Protein AF-A0A920LKF3-F1 (afdb_monomer_lite)

Secondary structure (DSSP, 8-state):
-EEEEEGGGS-SSSPSPPTTSPP---SHHHHHHHHHHHHHHHSSS--EEEEE-----

Structure (mmCIF, N/CA/C/O backbone):
data_AF-A0A920LKF3-F1
#
_entry.id   AF-A0A920LKF3-F1
#
loop_
_atom_site.group_PDB
_atom_site.id
_atom_site.type_symbol
_atom_site.label_atom_id
_atom_site.label_alt_id
_atom_site.label_comp_id
_atom_site.label_asym_id
_atom_site.label_entity_id
_atom_site.label_seq_id
_atom_site.pdbx_PDB_ins_code
_atom_site.Cartn_x
_atom_site.Cartn_y
_atom_site.Cartn_z
_atom_site.occupancy
_atom_site.B_iso_or_equiv
_atom_site.auth_seq_id
_atom_site.auth_comp_id
_atom_site.auth_asym_id
_atom_site.auth_atom_id
_atom_site.pdbx_PDB_model_num
ATOM 1 N N . MET A 1 1 ? -11.990 4.921 12.165 1.00 87.94 1 MET A N 1
ATOM 2 C CA . MET A 1 1 ? -10.511 4.959 12.162 1.00 87.94 1 MET A CA 1
ATOM 3 C C . MET A 1 1 ? -10.040 5.302 10.762 1.00 87.94 1 MET A C 1
ATOM 5 O O . MET A 1 1 ? -10.469 4.642 9.82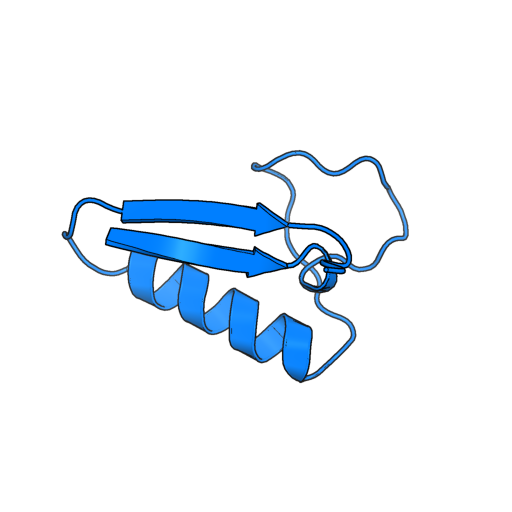8 1.00 87.94 1 MET A O 1
ATOM 9 N N . ILE A 1 2 ? -9.201 6.325 10.605 1.00 92.75 2 ILE A N 1
ATOM 10 C CA . ILE A 1 2 ? -8.633 6.685 9.299 1.00 92.75 2 ILE A CA 1
ATOM 11 C C . ILE A 1 2 ? -7.210 6.135 9.241 1.00 92.75 2 ILE A C 1
ATOM 13 O O . ILE A 1 2 ? -6.415 6.398 10.143 1.00 92.75 2 ILE A O 1
ATOM 17 N N . HIS A 1 3 ? -6.902 5.353 8.211 1.00 94.56 3 HIS A N 1
ATOM 18 C CA . HIS A 1 3 ? -5.578 4.788 7.985 1.00 94.56 3 HIS A CA 1
ATOM 19 C C . HIS A 1 3 ? -4.952 5.384 6.731 1.00 94.56 3 HIS A C 1
ATOM 21 O O . HIS A 1 3 ? -5.555 5.353 5.660 1.00 94.56 3 HIS A O 1
ATOM 27 N N . ILE A 1 4 ? -3.735 5.907 6.873 1.00 94.38 4 ILE A N 1
ATOM 28 C CA . ILE A 1 4 ? -2.968 6.458 5.758 1.00 94.38 4 ILE A CA 1
ATOM 29 C C . ILE A 1 4 ? -2.054 5.373 5.190 1.00 94.38 4 ILE A C 1
ATOM 31 O O . ILE A 1 4 ? -1.124 4.886 5.852 1.00 94.38 4 ILE A O 1
ATOM 35 N N . SER A 1 5 ? -2.334 5.016 3.947 1.00 94.75 5 SER A N 1
ATOM 36 C CA . SER A 1 5 ? -1.603 4.043 3.151 1.00 94.75 5 SER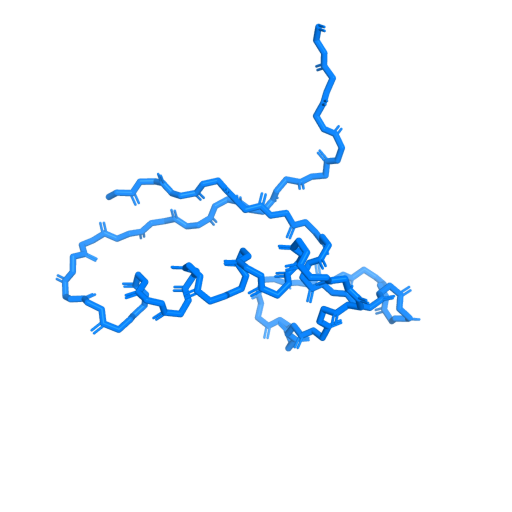 A CA 1
ATOM 37 C C . SER A 1 5 ? -0.936 4.715 1.946 1.00 94.75 5 SER A C 1
ATOM 39 O O . SER A 1 5 ? -0.859 5.939 1.859 1.00 94.75 5 SER A O 1
ATOM 41 N N . THR A 1 6 ? -0.406 3.910 1.038 1.00 94.44 6 THR A N 1
ATOM 42 C CA . THR A 1 6 ? 0.449 4.327 -0.075 1.00 94.44 6 THR A CA 1
ATOM 43 C C . THR A 1 6 ? 0.019 3.638 -1.361 1.00 94.44 6 THR A C 1
ATOM 45 O O . THR A 1 6 ? -0.492 2.522 -1.338 1.00 94.44 6 THR A O 1
ATOM 48 N N . ASP A 1 7 ? 0.279 4.290 -2.484 1.00 94.00 7 ASP A N 1
ATOM 49 C CA . ASP A 1 7 ? 0.267 3.706 -3.823 1.00 94.00 7 ASP A CA 1
ATOM 50 C C . ASP A 1 7 ? 1.306 2.584 -4.019 1.00 94.00 7 ASP A C 1
ATOM 52 O O . ASP A 1 7 ? 1.116 1.723 -4.871 1.00 94.00 7 ASP A O 1
ATOM 56 N N . PHE A 1 8 ? 2.349 2.497 -3.184 1.00 94.31 8 PHE A N 1
ATOM 57 C CA . PHE A 1 8 ? 3.383 1.447 -3.268 1.00 94.31 8 PHE A CA 1
ATOM 58 C C . PHE A 1 8 ? 2.876 0.032 -2.926 1.00 94.31 8 PHE A C 1
ATOM 60 O O . PHE A 1 8 ? 3.658 -0.923 -2.890 1.00 94.31 8 PHE A O 1
ATOM 67 N N . ILE A 1 9 ? 1.580 -0.120 -2.636 1.00 95.19 9 ILE A N 1
ATOM 68 C CA . ILE A 1 9 ? 0.921 -1.428 -2.569 1.00 95.19 9 ILE A CA 1
ATOM 69 C C . ILE A 1 9 ? 0.659 -2.024 -3.962 1.00 95.19 9 ILE A C 1
ATOM 71 O O . ILE A 1 9 ? 0.339 -3.206 -4.049 1.00 95.19 9 ILE A O 1
ATOM 75 N N . PHE A 1 10 ? 0.771 -1.225 -5.025 1.00 95.75 10 PHE A N 1
ATOM 76 C CA . PHE A 1 10 ? 0.638 -1.645 -6.418 1.00 95.75 10 PHE A CA 1
ATOM 77 C C . PHE A 1 10 ? 2.014 -1.847 -7.073 1.00 95.75 10 PHE A C 1
ATOM 79 O O . PHE A 1 10 ? 3.026 -1.339 -6.585 1.00 95.75 10 PHE A O 1
ATOM 86 N N . ASP A 1 11 ? 2.046 -2.591 -8.180 1.00 93.94 11 ASP A N 1
ATOM 87 C CA . ASP A 1 11 ? 3.269 -2.884 -8.943 1.00 93.94 11 ASP A CA 1
ATOM 88 C C . ASP A 1 11 ? 3.648 -1.789 -9.949 1.00 93.94 11 ASP A C 1
ATOM 90 O O . ASP A 1 11 ? 4.804 -1.698 -10.356 1.00 93.94 11 ASP A O 1
ATOM 94 N N . GLY A 1 12 ? 2.704 -0.921 -10.314 1.00 92.06 12 GLY A N 1
ATOM 95 C CA . GLY A 1 12 ? 2.924 0.160 -11.272 1.00 92.06 12 GLY A CA 1
ATOM 96 C C . GLY A 1 12 ? 2.849 -0.260 -12.745 1.00 92.06 12 GLY A C 1
ATOM 97 O O . GLY A 1 12 ? 3.079 0.585 -13.605 1.00 92.06 12 GLY A O 1
ATOM 98 N N . GLU A 1 13 ? 2.527 -1.519 -13.060 1.00 92.56 13 GLU A N 1
ATOM 99 C CA . GLU A 1 13 ? 2.511 -2.031 -14.438 1.00 92.56 13 GLU A CA 1
ATOM 100 C C . GLU A 1 13 ? 1.274 -1.606 -15.247 1.00 92.56 13 GLU A C 1
ATOM 102 O O . GLU A 1 13 ? 1.390 -1.327 -16.438 1.00 92.56 13 GLU A O 1
ATOM 107 N N . ASN A 1 14 ? 0.096 -1.540 -14.614 1.00 89.69 14 ASN A N 1
ATOM 108 C CA . ASN A 1 14 ? -1.200 -1.350 -15.289 1.00 89.69 14 ASN A CA 1
ATOM 109 C C . ASN A 1 14 ? -1.972 -0.128 -14.774 1.00 89.69 14 ASN A C 1
ATOM 111 O O . ASN A 1 14 ? -3.201 -0.118 -14.774 1.00 89.69 14 ASN A O 1
ATOM 115 N N . GLY A 1 15 ? -1.260 0.899 -14.307 1.00 85.62 15 GLY A N 1
ATOM 116 C CA . GLY A 1 15 ? -1.903 2.135 -13.870 1.00 85.62 15 GLY A CA 1
ATOM 117 C C . GLY A 1 15 ? -2.734 2.797 -14.989 1.00 85.62 15 GLY A C 1
ATOM 118 O O . GLY A 1 15 ? -2.453 2.590 -16.173 1.00 85.62 15 GLY A O 1
ATOM 119 N N . PRO A 1 16 ? -3.719 3.648 -14.650 1.00 91.19 16 PRO A N 1
ATOM 120 C CA . PRO A 1 16 ? -4.065 4.115 -13.304 1.00 91.19 16 PRO A CA 1
ATOM 121 C C . PRO A 1 16 ? -4.862 3.083 -12.489 1.00 91.19 16 PRO A C 1
ATOM 123 O O . PRO A 1 16 ? -5.753 2.432 -13.022 1.00 91.19 16 PRO A O 1
ATOM 126 N N . TYR A 1 17 ? -4.561 2.978 -11.190 1.00 92.50 17 TYR A N 1
ATOM 127 C CA . TYR A 1 17 ? -5.243 2.064 -10.266 1.00 92.50 17 TYR A CA 1
ATOM 128 C C . TYR A 1 17 ? -6.451 2.730 -9.599 1.00 92.50 17 TYR A C 1
ATOM 130 O O . TYR A 1 17 ? -6.368 3.867 -9.131 1.00 92.50 17 TYR A O 1
ATOM 138 N N . SER A 1 18 ? -7.543 1.985 -9.519 1.00 94.00 18 SER A N 1
ATOM 139 C CA . SER A 1 18 ? -8.729 2.225 -8.703 1.00 94.00 18 SER A CA 1
ATOM 140 C C . SER A 1 18 ? -8.581 1.636 -7.295 1.00 94.00 18 SER A C 1
ATOM 142 O O . SER A 1 18 ? -7.677 0.851 -6.997 1.00 94.00 18 SER A O 1
ATOM 144 N N . GLU A 1 19 ? -9.486 2.006 -6.393 1.00 92.19 19 GLU A N 1
ATOM 145 C CA . GLU A 1 19 ? -9.513 1.500 -5.022 1.00 92.19 19 GLU A CA 1
ATOM 146 C C . GLU A 1 19 ? -9.803 -0.006 -4.942 1.00 92.19 19 GLU A C 1
ATOM 148 O O . GLU A 1 19 ? -9.312 -0.667 -4.017 1.00 92.19 19 GLU A O 1
ATOM 153 N N . ASP A 1 20 ? -10.543 -0.528 -5.922 1.00 92.88 20 ASP A N 1
ATOM 154 C CA . ASP A 1 20 ? -10.942 -1.932 -6.040 1.00 92.88 20 ASP A CA 1
ATOM 155 C C . ASP A 1 20 ? -9.880 -2.806 -6.727 1.00 92.88 20 ASP A C 1
ATOM 157 O O . ASP A 1 20 ? -9.988 -4.038 -6.716 1.00 92.88 20 ASP A O 1
ATOM 161 N N . ASP A 1 21 ? -8.837 -2.199 -7.307 1.00 94.44 21 ASP A N 1
ATOM 162 C CA . ASP A 1 21 ? -7.780 -2.951 -7.974 1.00 94.44 21 ASP A CA 1
ATOM 163 C C . ASP A 1 21 ? -6.963 -3.794 -6.998 1.00 94.44 21 ASP A C 1
ATOM 165 O O . ASP A 1 21 ? -6.700 -3.434 -5.844 1.00 94.44 21 ASP A O 1
ATOM 169 N N . LYS A 1 22 ? -6.529 -4.960 -7.488 1.00 94.38 22 LYS A N 1
ATOM 170 C CA . LYS A 1 22 ? -5.785 -5.918 -6.677 1.00 94.38 22 LYS A CA 1
ATOM 171 C C . LYS A 1 22 ? -4.369 -5.388 -6.397 1.00 94.38 22 LYS A C 1
ATOM 173 O O . LYS A 1 22 ? -3.609 -5.171 -7.339 1.00 94.38 22 LYS A O 1
ATOM 178 N N . PRO A 1 23 ? -3.964 -5.261 -5.123 1.00 94.81 23 PRO A N 1
ATOM 179 C CA . PRO A 1 23 ? -2.619 -4.826 -4.774 1.00 94.81 23 PRO A CA 1
ATOM 180 C C . PRO A 1 23 ? -1.580 -5.922 -5.057 1.00 94.81 23 PRO A C 1
ATOM 182 O O . PRO A 1 23 ? -1.827 -7.111 -4.828 1.00 94.81 23 PRO A O 1
ATOM 185 N N . ASN A 1 24 ? -0.402 -5.500 -5.514 1.00 96.00 24 ASN A N 1
ATOM 186 C CA . ASN A 1 24 ? 0.762 -6.335 -5.810 1.00 96.00 24 ASN A CA 1
ATOM 187 C C . ASN A 1 24 ? 2.062 -5.611 -5.382 1.00 96.00 24 ASN A C 1
ATOM 189 O O . ASN A 1 24 ? 2.743 -5.007 -6.209 1.00 96.00 24 ASN A O 1
ATOM 193 N N . PRO A 1 25 ? 2.399 -5.596 -4.079 1.00 95.25 25 PRO A N 1
ATOM 194 C CA . PRO A 1 25 ? 3.504 -4.790 -3.569 1.00 95.25 25 PRO A CA 1
ATOM 195 C C . PRO A 1 25 ? 4.872 -5.359 -3.969 1.00 95.25 25 PRO A C 1
ATOM 197 O O . PRO A 1 25 ? 5.198 -6.499 -3.640 1.00 95.25 25 PRO A O 1
ATOM 200 N N . LEU A 1 26 ? 5.722 -4.522 -4.572 1.00 95.06 26 LEU A N 1
ATOM 201 C CA . LEU A 1 26 ? 7.096 -4.888 -4.962 1.00 95.06 26 LEU A CA 1
ATOM 202 C C . LEU A 1 26 ? 8.139 -4.680 -3.850 1.00 95.06 26 LEU A C 1
ATOM 204 O O . LEU A 1 26 ? 9.269 -5.155 -3.947 1.00 95.06 26 LEU A O 1
ATOM 208 N N . SER A 1 27 ? 7.784 -3.954 -2.786 1.00 94.88 27 SER A N 1
ATOM 209 C CA . SER A 1 27 ? 8.686 -3.620 -1.679 1.00 94.88 27 SER A CA 1
ATOM 210 C C . SER A 1 27 ? 8.162 -4.129 -0.337 1.00 94.88 27 SER A C 1
ATOM 212 O O . SER A 1 27 ? 6.955 -4.259 -0.121 1.00 94.88 27 SER A O 1
ATOM 214 N N . TYR A 1 28 ? 9.071 -4.352 0.620 1.00 95.81 28 TYR A N 1
ATOM 215 C CA . TYR A 1 28 ? 8.684 -4.709 1.990 1.00 95.81 28 TYR A CA 1
ATOM 216 C C . TYR A 1 28 ? 7.834 -3.613 2.654 1.00 95.81 28 TYR A C 1
ATOM 218 O O . TYR A 1 28 ? 6.915 -3.906 3.417 1.00 95.81 28 TYR A O 1
ATOM 226 N N . TYR A 1 29 ? 8.097 -2.347 2.316 1.00 94.19 29 TYR A N 1
ATOM 227 C CA . TYR A 1 29 ? 7.290 -1.213 2.755 1.00 94.19 29 TYR A CA 1
ATOM 228 C C . TYR A 1 29 ? 5.839 -1.324 2.262 1.00 94.19 29 TYR A C 1
ATOM 230 O O . TYR A 1 29 ? 4.922 -1.318 3.087 1.00 94.19 29 TYR A O 1
ATOM 238 N N . GLY A 1 30 ? 5.631 -1.522 0.954 1.00 95.31 30 GLY A N 1
ATOM 239 C CA . GLY A 1 30 ? 4.301 -1.726 0.369 1.00 95.31 30 GLY A CA 1
ATOM 240 C C . GLY A 1 30 ? 3.581 -2.931 0.977 1.00 95.31 30 GLY A C 1
ATOM 241 O O . GLY A 1 30 ? 2.421 -2.837 1.374 1.00 95.31 30 GLY A O 1
ATOM 242 N N . LEU A 1 31 ? 4.300 -4.040 1.178 1.00 96.75 31 LEU A N 1
ATOM 243 C CA . LEU A 1 31 ? 3.756 -5.231 1.831 1.00 96.75 31 LEU A CA 1
ATOM 244 C C . LEU A 1 31 ? 3.302 -4.952 3.273 1.00 96.75 31 LEU A C 1
ATOM 246 O O . LEU A 1 31 ? 2.247 -5.429 3.693 1.00 96.75 31 LEU A O 1
ATOM 250 N N . SER A 1 32 ? 4.075 -4.184 4.044 1.00 96.69 32 SER A N 1
ATOM 251 C CA . SER A 1 32 ? 3.718 -3.828 5.425 1.00 96.69 32 SER A CA 1
ATOM 252 C C . SER A 1 32 ? 2.452 -2.961 5.500 1.00 96.69 32 SER A C 1
ATOM 254 O O . SER A 1 32 ? 1.617 -3.147 6.391 1.00 96.69 32 SER A O 1
ATOM 256 N N . LYS A 1 33 ? 2.271 -2.060 4.526 1.00 95.62 33 LYS A N 1
ATOM 257 C CA . LYS A 1 33 ? 1.085 -1.208 4.395 1.00 95.62 33 LYS A CA 1
ATOM 258 C C . LYS A 1 33 ? -0.140 -2.021 4.000 1.00 95.62 33 LYS A C 1
ATOM 260 O O . LYS A 1 33 ? -1.149 -1.949 4.694 1.00 95.62 33 LYS A O 1
ATOM 265 N N . LEU A 1 34 ? -0.008 -2.898 3.007 1.00 96.38 34 LEU A N 1
ATOM 266 C CA . LEU A 1 34 ? -1.083 -3.801 2.603 1.00 96.38 34 LEU A CA 1
ATOM 267 C C . LEU A 1 34 ? -1.556 -4.702 3.757 1.00 96.38 34 LEU A C 1
ATOM 269 O O . LEU A 1 34 ? -2.755 -4.850 3.976 1.00 96.38 34 LEU A O 1
ATOM 273 N N . LYS A 1 35 ? -0.633 -5.261 4.549 1.00 96.06 35 LYS A N 1
ATOM 274 C CA . LYS A 1 35 ? -0.999 -6.051 5.740 1.00 96.06 35 LYS A CA 1
ATOM 275 C C . LYS A 1 35 ? -1.778 -5.229 6.766 1.00 96.06 35 LYS A C 1
ATOM 277 O O . LYS A 1 35 ? -2.694 -5.747 7.397 1.00 96.06 35 LYS A O 1
ATO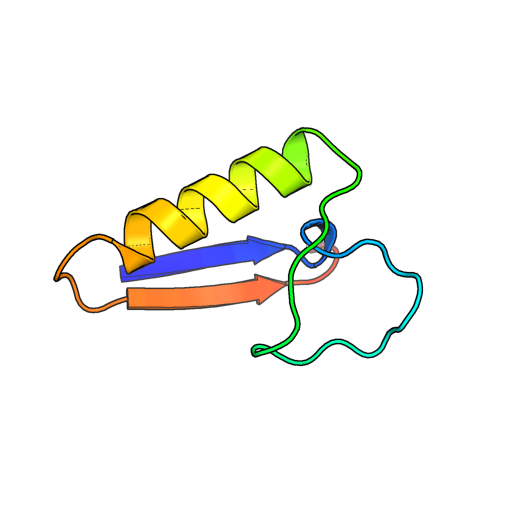M 282 N N . SER A 1 36 ? -1.427 -3.956 6.931 1.00 94.44 36 SER A N 1
ATOM 283 C CA . SER A 1 36 ? -2.140 -3.053 7.839 1.00 94.44 36 SER A CA 1
ATOM 284 C C . SER A 1 36 ? -3.567 -2.777 7.350 1.00 94.44 36 SER A C 1
ATOM 286 O O . SER A 1 36 ? -4.494 -2.794 8.158 1.00 94.44 36 SER A O 1
ATOM 288 N N . GLU A 1 37 ? -3.764 -2.609 6.037 1.00 94.94 37 GLU A N 1
ATOM 289 C CA . GLU A 1 37 ? -5.099 -2.500 5.429 1.00 94.94 37 GLU A CA 1
ATOM 290 C C . GLU A 1 37 ? -5.939 -3.759 5.676 1.00 94.94 37 GLU A C 1
ATOM 292 O O . GLU A 1 37 ? -7.071 -3.665 6.145 1.00 94.94 37 GLU A O 1
ATOM 297 N N . GLN A 1 38 ? -5.367 -4.941 5.432 1.00 94.94 38 GLN A N 1
ATOM 298 C CA . GLN A 1 38 ? -6.045 -6.226 5.637 1.00 94.94 38 GLN A CA 1
ATOM 299 C C . GLN A 1 38 ? -6.441 -6.448 7.100 1.00 94.94 38 GLN A C 1
ATOM 301 O O . GLN A 1 38 ? -7.533 -6.938 7.382 1.00 94.94 38 GLN A O 1
ATOM 306 N N . LEU A 1 39 ? -5.577 -6.059 8.043 1.00 94.62 39 LEU A N 1
ATOM 307 C CA . LEU A 1 39 ? -5.897 -6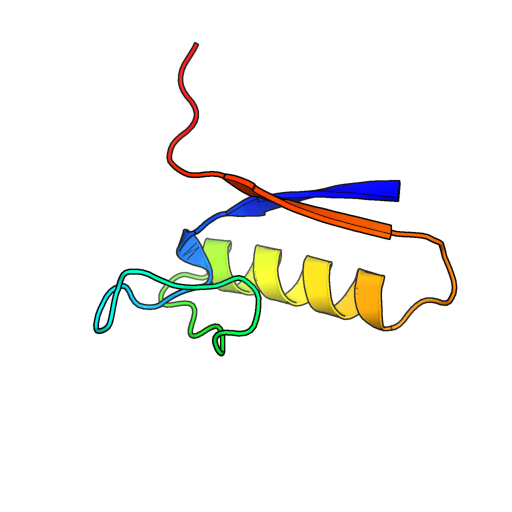.117 9.467 1.00 94.62 39 LEU A CA 1
ATOM 308 C C . LEU A 1 39 ? -7.089 -5.221 9.803 1.00 94.62 39 LEU A C 1
ATOM 310 O O . LEU A 1 39 ? -7.980 -5.663 10.519 1.00 94.62 39 LEU A O 1
ATOM 314 N N . LEU A 1 40 ? -7.147 -3.998 9.273 1.00 92.75 40 LEU A N 1
ATOM 315 C CA . LEU A 1 40 ? -8.286 -3.104 9.497 1.00 92.75 40 LEU A CA 1
ATOM 316 C C . LEU A 1 40 ? -9.580 -3.661 8.907 1.00 92.75 40 LEU A C 1
ATOM 318 O O . LEU A 1 40 ? -10.605 -3.647 9.582 1.00 92.75 40 LEU A O 1
ATOM 322 N N . GLN A 1 41 ? -9.514 -4.208 7.693 1.00 91.69 41 GLN A N 1
ATOM 323 C CA . GLN A 1 41 ? -10.647 -4.847 7.023 1.00 91.69 41 GLN A CA 1
ATOM 324 C C . GLN A 1 41 ? -11.166 -6.079 7.780 1.00 91.69 41 GLN A C 1
ATOM 326 O O . GLN A 1 41 ? -12.365 -6.342 7.765 1.00 91.69 41 GLN A O 1
ATOM 331 N N . ALA A 1 42 ? -10.286 -6.813 8.467 1.00 94.31 42 ALA A N 1
ATOM 332 C CA . ALA A 1 42 ? -10.653 -7.987 9.257 1.00 94.31 42 ALA A CA 1
ATOM 333 C C . ALA A 1 42 ? -11.355 -7.654 10.591 1.00 94.31 42 ALA A C 1
ATOM 335 O O . ALA A 1 42 ? -11.926 -8.550 11.211 1.00 94.31 42 ALA A O 1
ATOM 336 N N . HIS A 1 43 ? -11.314 -6.400 11.053 1.00 91.75 43 HIS A N 1
ATOM 337 C CA . HIS A 1 43 ? -11.937 -5.982 12.312 1.00 91.75 43 HIS A CA 1
ATOM 338 C C . HIS A 1 43 ? -13.260 -5.244 12.073 1.00 91.75 43 HIS A C 1
ATOM 340 O O . HIS A 1 43 ? -13.414 -4.478 11.126 1.00 91.75 43 HIS A O 1
ATOM 346 N N . SER A 1 44 ? -14.209 -5.396 12.997 1.00 86.56 44 SER A N 1
ATOM 347 C CA . SER A 1 44 ? -15.566 -4.823 12.928 1.00 86.56 44 SER A CA 1
ATOM 348 C C . SER A 1 44 ? -15.644 -3.324 13.267 1.00 86.56 44 SER A C 1
ATOM 350 O O . SER A 1 44 ? -16.699 -2.815 13.646 1.00 86.56 44 SER A O 1
ATOM 352 N N . VAL A 1 45 ? -14.528 -2.601 13.179 1.00 90.00 45 VAL A N 1
ATOM 353 C CA . VAL A 1 45 ? -14.460 -1.169 13.493 1.00 90.00 45 VAL A CA 1
ATOM 354 C C . VAL A 1 45 ? -14.758 -0.374 12.228 1.00 90.00 45 VAL A C 1
ATOM 356 O O . VAL A 1 45 ? -14.273 -0.717 11.160 1.00 90.00 45 VAL A O 1
ATOM 359 N N . SER A 1 46 ? -15.508 0.724 12.326 1.00 93.88 46 SER A N 1
ATOM 360 C CA . SER A 1 46 ? -15.662 1.640 11.189 1.00 93.88 46 SER A CA 1
ATOM 361 C C . SER A 1 46 ? -14.293 2.194 10.767 1.00 93.88 46 SER A C 1
ATOM 363 O O . SER A 1 46 ? -13.595 2.827 11.573 1.00 93.88 46 SER A O 1
ATOM 365 N N . TRP A 1 47 ? -13.895 1.956 9.517 1.00 94.44 47 TRP A N 1
ATOM 366 C CA . TRP A 1 47 ? -12.594 2.348 8.981 1.00 94.44 47 TRP A CA 1
ATOM 367 C C . TRP A 1 47 ? -12.704 3.067 7.634 1.00 94.44 47 TRP A C 1
ATOM 369 O O . TRP A 1 47 ? -13.693 2.965 6.914 1.00 94.44 47 TRP A O 1
ATOM 379 N N . THR A 1 48 ? -11.660 3.822 7.306 1.00 95.19 48 THR A N 1
ATOM 380 C CA . THR A 1 48 ? -11.455 4.454 6.001 1.00 95.19 48 THR A CA 1
ATOM 381 C C . THR A 1 48 ? -9.963 4.412 5.695 1.00 95.19 48 THR A C 1
ATOM 383 O O . THR A 1 48 ? -9.154 4.780 6.548 1.00 95.19 48 THR A O 1
ATOM 386 N N . ILE A 1 49 ? -9.593 3.947 4.504 1.00 95.50 49 ILE A N 1
ATOM 387 C CA . ILE A 1 49 ? -8.200 3.869 4.053 1.00 95.50 49 ILE A CA 1
ATOM 388 C C . ILE A 1 49 ? -7.993 4.950 2.994 1.00 95.50 49 ILE A C 1
ATOM 390 O O . ILE A 1 49 ? -8.677 4.946 1.977 1.00 95.50 49 ILE A O 1
ATOM 394 N N . LEU A 1 50 ? -7.056 5.869 3.232 1.00 95.56 50 LEU A N 1
ATOM 395 C CA . LEU A 1 50 ? -6.598 6.831 2.229 1.00 95.56 50 LEU A CA 1
ATOM 396 C C . LEU A 1 50 ? -5.238 6.380 1.708 1.00 95.56 50 LEU A C 1
ATOM 398 O O . LEU A 1 50 ? -4.260 6.385 2.456 1.00 95.56 50 LEU A O 1
ATOM 402 N N . ARG A 1 51 ? -5.170 6.008 0.430 1.00 95.31 51 ARG A N 1
ATOM 403 C CA . ARG A 1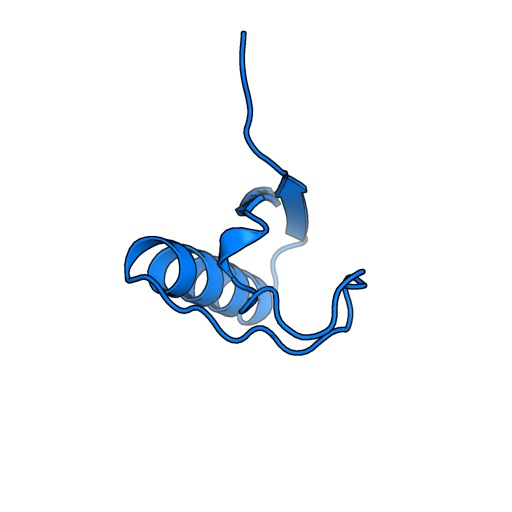 51 ? -3.912 5.718 -0.266 1.00 95.31 51 ARG A CA 1
ATOM 404 C C . ARG A 1 51 ? -3.394 7.017 -0.873 1.00 95.31 51 ARG A C 1
ATOM 406 O O . ARG A 1 51 ? -4.060 7.605 -1.718 1.00 95.31 51 ARG A O 1
ATOM 413 N N . THR A 1 52 ? -2.242 7.493 -0.411 1.00 93.00 52 THR A N 1
ATOM 414 C CA . THR A 1 52 ? -1.625 8.726 -0.920 1.00 93.00 52 THR A CA 1
ATOM 415 C C . THR A 1 52 ? -0.412 8.412 -1.781 1.00 93.00 52 THR A C 1
ATOM 417 O O . THR A 1 52 ? 0.300 7.444 -1.514 1.00 93.00 52 THR A O 1
ATOM 420 N N . ILE A 1 53 ? -0.140 9.281 -2.750 1.00 90.88 53 ILE A N 1
ATOM 421 C CA . ILE A 1 53 ? 1.133 9.319 -3.478 1.00 90.88 53 ILE A CA 1
ATOM 422 C C . ILE A 1 53 ? 2.125 10.226 -2.743 1.00 90.88 53 ILE A C 1
ATOM 424 O O . ILE A 1 53 ? 1.690 11.073 -1.962 1.00 90.88 53 ILE A O 1
ATOM 428 N N . ILE A 1 54 ? 3.426 10.029 -2.996 1.00 83.56 54 ILE A N 1
ATOM 429 C CA . ILE A 1 54 ? 4.584 10.796 -2.483 1.00 83.56 54 ILE A CA 1
ATOM 430 C C . ILE A 1 54 ? 4.180 12.114 -1.801 1.00 83.56 54 ILE A C 1
ATOM 432 O O . ILE A 1 54 ? 3.907 13.122 -2.454 1.00 83.56 54 ILE A O 1
ATOM 436 N N . VAL A 1 55 ? 4.151 12.093 -0.468 1.00 83.25 55 VAL A N 1
ATOM 437 C CA . VAL A 1 55 ? 3.781 13.254 0.346 1.00 83.25 55 VAL A CA 1
ATOM 438 C C . VAL A 1 55 ? 5.022 14.116 0.571 1.00 83.25 55 VAL A C 1
ATOM 440 O O . VAL A 1 55 ? 6.059 13.609 0.996 1.00 83.25 55 VAL A O 1
ATOM 443 N N . PHE A 1 56 ? 4.915 15.415 0.307 1.00 83.06 56 PHE A N 1
ATOM 444 C CA . PHE A 1 56 ? 5.955 16.417 0.552 1.00 83.06 56 PHE A CA 1
ATOM 445 C C . PHE A 1 56 ? 5.359 17.609 1.316 1.00 83.06 56 PHE A C 1
ATOM 447 O O . PHE A 1 56 ? 4.151 17.843 1.242 1.00 83.06 56 PHE A O 1
ATOM 454 N N . GLY A 1 57 ? 6.191 18.350 2.052 1.00 79.31 57 GLY A N 1
ATOM 455 C CA . GLY A 1 57 ? 5.793 19.502 2.867 1.00 79.31 57 GLY A CA 1
ATOM 456 C C . GLY A 1 57 ? 6.964 20.12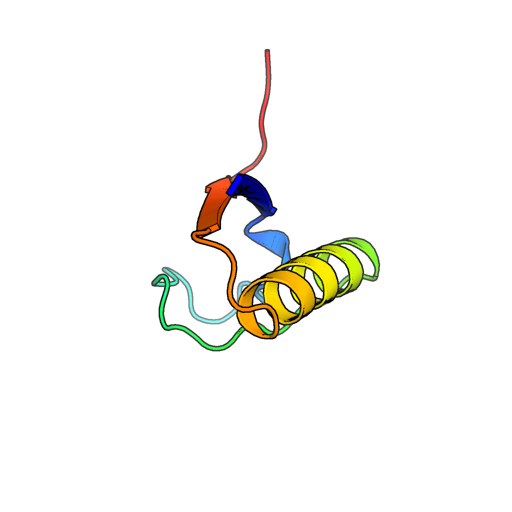8 3.605 1.00 79.31 57 GLY A C 1
ATOM 457 O O . GLY A 1 57 ? 8.033 19.477 3.656 1.00 79.31 57 GLY A O 1
#

pLDDT: mean 92.9, std 3.72, range [79.31, 96.75]

Radius of gyration: 11.5 Å; chains: 1; bounding box: 24×28×29 Å

Sequence (57 aa):
MIHISTDFIFDGENGPYSEDDKPNPLSYYGLSKLKSEQLLQAHSVSWTILRTIIVFG

Foldseek 3Di:
DEAEAAPQQAPPPDDPDDPPDDGDHPDPRSVVRVVVVVVVVPDPDDYDYDYDYDDDD